Protein AF-Q3KNM9-F1 (afdb_monomer_lite)

Secondary structure (DSSP, 8-state):
--GGGG-TT---------------HHHHHHHHHHHHHHHHHHHHHHHHHHHHHHHHHHHHHHHHHHHHHHT--TTHHHHHHHHHHHHHHHHHHHS--THHHHHHHHHHHHHHHHHH-HHHHHHHHHHHHHHHHHHHHHHHHHHHHHHHHHHS------------

Foldseek 3Di:
DDPVVPPPPPDPPPPPVVPPPPCDVVNVVVVVVCVVCVVVVVVVVVVCVVVVVVVVVVVVVVVVVVVCVVPDDPPPVVVCVVVVVVVVVCCQVVVPDCSCVVCVVVVVVVVVCCVVCVVVVVVVCVVVVVVVVVVVVVVVVVVVVVVCVVPVPDDDDDDDDDDD

pLDDT: mean 77.4, std 15.98, range [37.12, 95.0]

Structure (mmCIF, N/CA/C/O backbone):
data_AF-Q3KNM9-F1
#
_entry.id   AF-Q3KNM9-F1
#
loop_
_atom_site.group_PDB
_atom_site.id
_atom_site.type_symbol
_atom_site.label_atom_id
_atom_site.label_alt_id
_atom_site.label_comp_id
_atom_site.label_asym_id
_atom_site.label_entity_id
_atom_site.label_seq_id
_atom_site.pdbx_PDB_ins_code
_atom_site.Cartn_x
_atom_site.Cartn_y
_atom_site.Cartn_z
_atom_site.occupancy
_atom_site.B_iso_or_equiv
_atom_site.auth_seq_id
_atom_site.auth_comp_id
_atom_site.auth_asym_id
_atom_site.auth_atom_id
_atom_site.pdbx_PDB_model_num
ATOM 1 N N . MET A 1 1 ? -81.300 -35.126 34.695 1.00 39.00 1 MET A N 1
ATOM 2 C CA . MET A 1 1 ? -79.897 -35.506 34.429 1.00 39.00 1 MET A CA 1
ATOM 3 C C . MET A 1 1 ? -79.303 -34.396 33.576 1.00 39.00 1 MET A C 1
ATOM 5 O O . MET A 1 1 ? -79.728 -34.244 32.439 1.00 39.00 1 MET A O 1
ATOM 9 N N . LYS A 1 2 ? -78.499 -33.509 34.175 1.00 44.81 2 LYS A N 1
ATOM 10 C CA . LYS A 1 2 ? -77.895 -32.354 33.491 1.00 44.81 2 LYS A CA 1
ATOM 11 C C . LYS A 1 2 ? -76.525 -32.768 32.952 1.00 44.81 2 LYS A C 1
ATOM 13 O O . LYS A 1 2 ? -75.779 -33.438 33.652 1.00 44.81 2 LYS A O 1
ATOM 18 N N . ILE A 1 3 ? -76.243 -32.395 31.708 1.00 55.91 3 ILE A N 1
ATOM 19 C CA . ILE A 1 3 ? -75.029 -32.760 30.954 1.00 55.91 3 ILE A CA 1
ATOM 20 C C . ILE A 1 3 ? -73.817 -31.888 31.367 1.00 55.91 3 ILE A C 1
ATOM 22 O O . ILE A 1 3 ? -72.688 -32.187 30.996 1.00 55.91 3 ILE A O 1
ATOM 26 N N . ASP A 1 4 ? -74.030 -30.866 32.204 1.00 54.53 4 ASP A N 1
ATOM 27 C CA . ASP A 1 4 ? -72.997 -29.919 32.660 1.00 54.53 4 ASP A CA 1
ATOM 28 C C . ASP A 1 4 ? -71.948 -30.490 33.634 1.00 54.53 4 ASP A C 1
ATOM 30 O O . ASP A 1 4 ? -70.934 -29.845 33.874 1.00 54.53 4 ASP A O 1
ATOM 34 N N . GLU A 1 5 ? -72.132 -31.697 34.178 1.00 56.12 5 GLU A N 1
ATOM 35 C CA . GLU A 1 5 ? -71.154 -32.305 35.103 1.00 56.12 5 GLU A CA 1
ATOM 36 C C . GLU A 1 5 ? -70.083 -33.164 34.401 1.00 56.12 5 GLU A C 1
ATOM 38 O O . GLU A 1 5 ? -69.231 -33.751 35.064 1.00 56.12 5 GLU A O 1
ATOM 43 N N . LEU A 1 6 ? -70.090 -33.237 33.061 1.00 60.31 6 LEU A N 1
ATOM 44 C CA . LEU A 1 6 ? -69.148 -34.054 32.277 1.00 60.31 6 LEU A CA 1
ATOM 45 C C . LEU A 1 6 ? -68.106 -33.250 31.480 1.00 60.31 6 LEU A C 1
ATOM 47 O O . LEU A 1 6 ? -67.494 -33.772 30.547 1.00 60.31 6 LEU A O 1
ATOM 51 N N . SER A 1 7 ? -67.859 -31.993 31.849 1.00 53.50 7 SER A N 1
ATOM 52 C CA . SER A 1 7 ? -66.706 -31.244 31.340 1.00 53.50 7 SER A CA 1
ATOM 53 C C . SER A 1 7 ? -65.477 -31.514 32.214 1.00 53.50 7 SER A C 1
ATOM 55 O O . SER A 1 7 ? -65.232 -30.830 33.203 1.00 53.50 7 SER A O 1
ATOM 57 N N . LEU A 1 8 ? -64.660 -32.495 31.814 1.00 51.72 8 LEU A N 1
ATOM 58 C CA . LEU A 1 8 ? -63.333 -32.809 32.384 1.00 51.72 8 LEU A CA 1
ATOM 59 C C . LEU A 1 8 ? -62.292 -31.671 32.248 1.00 51.72 8 LEU A C 1
ATOM 61 O O . LEU A 1 8 ? -61.131 -31.849 32.608 1.00 51.72 8 LEU A O 1
ATOM 65 N N . TYR A 1 9 ? -62.702 -30.507 31.739 1.00 53.09 9 TYR A N 1
ATOM 66 C CA . TYR A 1 9 ? -61.894 -29.297 31.593 1.00 53.09 9 TYR A CA 1
ATOM 67 C C . TYR A 1 9 ? -62.520 -28.094 32.310 1.00 53.09 9 TYR A C 1
ATOM 69 O O . TYR A 1 9 ? -62.270 -26.951 31.925 1.00 53.09 9 TYR A O 1
ATOM 77 N N . SER A 1 10 ? -63.339 -28.308 33.347 1.00 53.41 10 SER A N 1
ATOM 78 C CA . SER A 1 10 ? -63.748 -27.210 34.223 1.00 53.41 10 SER A CA 1
ATOM 79 C C . SER A 1 10 ? -62.526 -26.704 34.997 1.00 53.41 10 SER A C 1
ATOM 81 O O . SER A 1 10 ? -62.147 -27.249 36.037 1.00 53.41 10 SER A O 1
ATOM 83 N N . VAL A 1 11 ? -61.878 -25.677 34.447 1.00 57.12 11 VAL A N 1
ATOM 84 C CA . VAL A 1 11 ? -60.873 -24.873 35.141 1.00 57.12 11 VAL A CA 1
ATOM 85 C C . VAL A 1 11 ? -61.532 -24.365 36.424 1.00 57.12 11 VAL A C 1
ATOM 87 O O . VAL A 1 11 ? -62.612 -23.777 36.338 1.00 57.12 11 VAL A O 1
ATOM 90 N N . PRO A 1 12 ? -60.959 -24.620 37.611 1.00 54.88 12 PRO A N 1
ATOM 91 C CA . PRO A 1 12 ? -61.547 -24.117 38.837 1.00 54.88 12 PRO A CA 1
ATOM 92 C C . PRO A 1 12 ? -61.627 -22.591 38.737 1.00 54.88 12 PRO A C 1
ATOM 94 O O . PRO A 1 12 ? -60.624 -21.946 38.431 1.00 54.88 12 PRO A O 1
ATOM 97 N N . GLU A 1 13 ? -62.786 -22.007 39.052 1.00 51.47 13 GLU A N 1
ATOM 98 C CA . GLU A 1 13 ? -62.934 -20.575 39.362 1.00 51.47 13 GLU A CA 1
ATOM 99 C C . GLU A 1 13 ? -62.231 -20.235 40.694 1.00 51.47 13 GLU A C 1
ATOM 101 O O . GLU A 1 13 ? -62.750 -19.547 41.571 1.00 51.47 13 GLU A O 1
ATOM 106 N N . GLY A 1 14 ? -61.016 -20.748 40.881 1.00 49.22 14 GLY A N 1
ATOM 107 C CA . GLY A 1 14 ? -60.068 -20.175 41.802 1.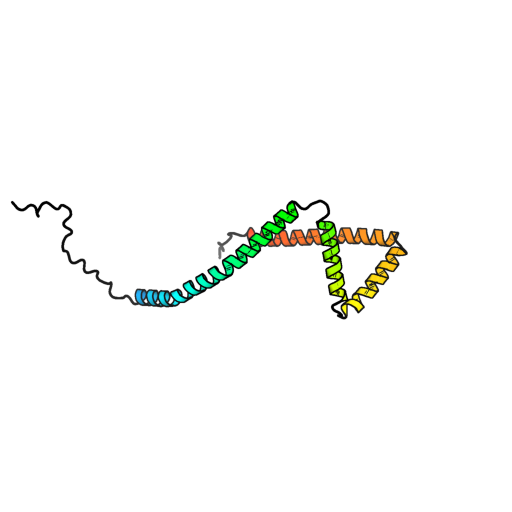00 49.22 14 GLY A CA 1
ATOM 108 C C . GLY A 1 14 ? -59.642 -18.869 41.171 1.00 49.22 14 GLY A C 1
ATOM 109 O O . GLY A 1 14 ? -58.982 -18.871 40.135 1.00 49.22 14 GLY A O 1
ATOM 110 N N . GLN A 1 15 ? -60.043 -17.760 41.783 1.00 47.03 15 GLN A N 1
ATOM 111 C CA . GLN A 1 15 ? -59.419 -16.468 41.568 1.00 47.03 15 GLN A CA 1
ATOM 112 C C . GLN A 1 15 ? -57.911 -16.658 41.768 1.00 47.03 15 GLN A C 1
ATOM 114 O O . GLN A 1 15 ? -57.398 -16.514 42.878 1.00 47.03 15 GLN A O 1
ATOM 119 N N . SER A 1 16 ? -57.178 -16.994 40.703 1.00 50.22 16 SER A N 1
ATOM 120 C CA . SER A 1 16 ? -55.753 -16.743 40.626 1.00 50.22 16 SER A CA 1
ATOM 121 C C . SER A 1 16 ? -55.665 -15.233 40.563 1.00 50.22 16 SER A C 1
ATOM 123 O O . SER A 1 16 ? -55.576 -14.627 39.496 1.00 50.22 16 SER A O 1
ATOM 125 N N . LYS A 1 17 ? -55.809 -14.611 41.734 1.00 43.25 17 LYS A N 1
ATOM 126 C CA . LYS A 1 17 ? -55.326 -13.275 41.978 1.00 43.25 17 LYS A CA 1
ATOM 127 C C . LYS A 1 17 ? -53.884 -13.371 41.523 1.00 43.25 17 LYS A C 1
ATOM 129 O O . LYS A 1 17 ? -53.075 -14.008 42.193 1.00 43.25 17 LYS A O 1
ATOM 134 N N . TYR A 1 18 ? -53.613 -12.865 40.323 1.00 47.22 18 TYR A N 1
ATOM 135 C CA . TYR A 1 18 ? -52.269 -12.524 39.922 1.00 47.22 18 TYR A CA 1
ATOM 136 C C . TYR A 1 18 ? -51.883 -11.506 40.982 1.00 47.22 18 TYR A C 1
ATOM 138 O O . TYR A 1 18 ? -52.333 -10.360 40.963 1.00 47.22 18 TYR A O 1
ATOM 146 N N . VAL A 1 19 ? -51.264 -12.002 42.050 1.00 47.50 19 VAL A N 1
ATOM 147 C CA . VAL A 1 19 ? -50.650 -11.161 43.050 1.00 47.50 19 VAL A CA 1
ATOM 148 C C . VAL A 1 19 ? -49.519 -10.570 42.252 1.00 47.50 19 VAL A C 1
ATOM 150 O O . VAL A 1 19 ? -48.513 -11.220 42.010 1.00 47.50 19 VAL A O 1
ATOM 153 N N . GLU A 1 20 ? -49.782 -9.393 41.700 1.00 50.12 20 GLU A N 1
ATOM 154 C CA . GLU A 1 20 ? -48.744 -8.492 41.262 1.00 50.12 20 GLU A CA 1
ATOM 155 C C . GLU A 1 20 ? -47.854 -8.354 42.496 1.00 50.12 20 GLU A C 1
ATOM 157 O O . GLU A 1 20 ? -48.265 -7.760 43.500 1.00 50.12 20 GLU A O 1
ATOM 162 N N . GLU A 1 21 ? -46.743 -9.101 42.481 1.00 53.31 21 GLU A N 1
ATOM 163 C CA . GLU A 1 21 ? -45.752 -9.146 43.547 1.00 53.31 21 GLU A CA 1
ATOM 164 C C . GLU A 1 21 ? -45.532 -7.684 43.968 1.00 53.31 21 GLU A C 1
ATOM 166 O O . GLU A 1 21 ? -45.353 -6.826 43.095 1.00 53.31 21 GLU A O 1
ATOM 171 N N . PRO A 1 22 ? -45.676 -7.338 45.260 1.00 53.88 22 PRO A N 1
ATOM 172 C CA . PRO A 1 22 ? -45.645 -5.948 45.695 1.00 53.88 22 PRO A CA 1
ATOM 173 C C . PRO A 1 22 ? -44.351 -5.324 45.180 1.00 53.88 22 PRO A C 1
ATOM 175 O O . PRO A 1 22 ? -43.284 -5.772 45.591 1.00 53.88 22 PRO A O 1
ATOM 178 N N . ARG A 1 23 ? -44.468 -4.358 44.250 1.00 57.16 23 ARG A N 1
ATOM 179 C CA . ARG A 1 23 ? -43.361 -3.797 43.454 1.00 57.16 23 ARG A CA 1
ATOM 180 C C . ARG A 1 23 ? -42.100 -3.684 44.290 1.00 57.16 23 ARG A C 1
ATOM 182 O O . ARG A 1 23 ? -41.950 -2.779 45.114 1.00 57.16 23 ARG A O 1
ATOM 189 N N . THR A 1 24 ? -41.205 -4.644 44.104 1.00 63.59 24 THR A N 1
ATOM 190 C CA . THR A 1 24 ? -39.975 -4.682 44.882 1.00 63.59 24 THR A CA 1
ATOM 191 C C . THR A 1 24 ? -39.091 -3.569 44.326 1.00 63.59 24 THR A C 1
ATOM 193 O O . THR A 1 24 ? -39.005 -3.412 43.110 1.00 63.59 24 THR A O 1
ATOM 196 N N . GLN A 1 25 ? -38.408 -2.791 45.174 1.00 62.50 25 GLN A N 1
ATOM 197 C CA . GLN A 1 25 ? -37.544 -1.677 44.726 1.00 62.50 25 GLN A CA 1
ATOM 198 C C . GLN A 1 25 ? -36.524 -2.083 43.640 1.00 62.50 25 GLN A C 1
ATOM 200 O O . GLN A 1 25 ? -36.057 -1.247 42.867 1.00 62.50 25 GLN A O 1
ATOM 205 N N . LEU A 1 26 ? -36.189 -3.375 43.580 1.00 70.94 26 LEU A N 1
ATOM 206 C CA . LEU A 1 26 ? -35.373 -4.003 42.545 1.00 70.94 26 LEU A CA 1
ATOM 207 C C . LEU A 1 26 ? -36.083 -4.104 41.189 1.00 70.94 26 LEU A C 1
ATOM 209 O O . LEU A 1 26 ? -35.477 -3.775 40.178 1.00 70.94 26 LEU A O 1
ATOM 213 N N . GLU A 1 27 ? -37.351 -4.506 41.147 1.00 70.69 27 GLU A N 1
ATOM 214 C CA . GLU A 1 27 ? -38.133 -4.568 39.906 1.00 70.69 27 GLU A CA 1
ATOM 215 C C . GLU A 1 27 ? -38.413 -3.175 39.354 1.00 70.69 27 GLU A C 1
ATOM 217 O O . GLU A 1 27 ? -38.346 -2.969 38.146 1.00 70.69 27 GLU A O 1
ATOM 222 N N . GLU A 1 28 ? -38.648 -2.197 40.229 1.00 77.62 28 GLU A N 1
ATOM 223 C CA . GLU A 1 28 ? -38.836 -0.808 39.814 1.00 77.62 28 GLU A CA 1
ATOM 224 C C . GLU A 1 28 ? -37.532 -0.205 39.271 1.00 77.62 28 GLU A C 1
ATOM 226 O O . GLU A 1 28 ? -37.554 0.426 38.216 1.00 77.62 28 GLU A O 1
ATOM 231 N N . ASN A 1 29 ? -36.376 -0.503 39.883 1.00 79.62 29 ASN A N 1
ATOM 232 C CA . ASN A 1 29 ? -35.064 -0.135 39.331 1.00 79.62 29 ASN A CA 1
ATOM 233 C C . ASN A 1 29 ? -34.761 -0.838 38.000 1.00 79.62 29 ASN A C 1
ATOM 235 O O . ASN A 1 29 ? -34.271 -0.204 37.069 1.00 79.62 29 ASN A O 1
ATOM 239 N N . ILE A 1 30 ? -35.052 -2.137 37.878 1.00 82.19 30 ILE A N 1
ATOM 240 C CA . ILE A 1 30 ? -34.852 -2.894 36.631 1.00 82.19 30 ILE A CA 1
ATOM 241 C C . ILE A 1 30 ? -35.782 -2.366 35.533 1.00 82.19 30 ILE A C 1
ATOM 243 O O . ILE A 1 30 ? -35.370 -2.261 34.378 1.00 82.19 30 ILE A O 1
ATOM 247 N N . SER A 1 31 ? -37.013 -1.994 35.882 1.00 78.88 31 SER A N 1
ATOM 248 C CA . SER A 1 31 ? -37.982 -1.399 34.963 1.00 78.88 31 SER A CA 1
ATOM 249 C C . SER A 1 31 ? -37.552 0.003 34.516 1.00 78.88 31 SER A C 1
ATOM 251 O O . SER A 1 31 ? -37.562 0.293 33.322 1.00 78.88 31 SER A O 1
ATOM 253 N N . GLN A 1 32 ? -37.063 0.845 35.434 1.00 80.69 32 GLN A N 1
ATOM 254 C CA . GLN A 1 32 ? -36.500 2.161 35.109 1.00 80.69 32 GLN A CA 1
ATOM 255 C C . GLN A 1 32 ? -35.255 2.052 34.222 1.00 80.69 32 GLN A C 1
ATOM 257 O O . GLN A 1 32 ? -35.145 2.768 33.228 1.00 80.69 32 GLN A O 1
ATOM 262 N N . LEU A 1 33 ? -34.348 1.118 34.524 1.00 81.69 33 LEU A N 1
ATOM 263 C CA . LEU A 1 33 ? -33.179 0.832 33.690 1.00 81.69 33 LEU A CA 1
ATOM 264 C C . LEU A 1 33 ? -33.582 0.324 32.305 1.00 81.69 33 LEU A C 1
ATOM 266 O O . LEU A 1 33 ? -33.003 0.748 31.310 1.00 81.69 33 LEU A O 1
ATOM 270 N N . ARG A 1 34 ? -34.592 -0.547 32.213 1.00 83.69 34 ARG A N 1
ATOM 271 C CA . ARG A 1 34 ? -35.109 -1.037 30.931 1.00 83.69 34 ARG A CA 1
ATOM 272 C C . ARG A 1 34 ? -35.715 0.092 30.109 1.00 83.69 34 ARG A C 1
ATOM 274 O O . ARG A 1 34 ? -35.363 0.208 28.942 1.00 83.69 34 ARG A O 1
ATOM 281 N N . HIS A 1 35 ? -36.546 0.938 30.710 1.00 79.50 35 HIS A N 1
ATOM 282 C CA . HIS A 1 35 ? -37.114 2.099 30.028 1.00 79.50 35 HIS A CA 1
ATOM 283 C C . HIS A 1 35 ? -36.050 3.112 29.601 1.00 79.50 35 HIS A C 1
ATOM 285 O O . HIS A 1 35 ? -36.208 3.764 28.575 1.00 79.50 35 HIS A O 1
ATOM 291 N N . HIS A 1 36 ? -34.944 3.228 30.341 1.00 78.38 36 HIS A N 1
ATOM 292 C CA . HIS A 1 36 ? -33.827 4.084 29.945 1.00 78.38 36 HIS A CA 1
ATOM 293 C C . HIS A 1 36 ? -32.947 3.457 28.849 1.00 78.38 36 HIS A C 1
ATOM 295 O O . HIS A 1 36 ? -32.384 4.172 28.025 1.00 78.38 36 HIS A O 1
ATOM 301 N N . CYS A 1 37 ? -32.858 2.125 28.796 1.00 79.19 37 CYS A N 1
ATOM 302 C CA . CYS A 1 37 ? -32.132 1.388 27.758 1.00 79.19 37 CYS A CA 1
ATOM 303 C C . CYS A 1 37 ? -32.942 1.173 26.467 1.00 79.19 37 CYS A C 1
ATOM 305 O O . CYS A 1 37 ? -32.344 1.033 25.404 1.00 79.19 37 CYS A O 1
ATOM 307 N N . GLU A 1 38 ? -34.274 1.174 26.525 1.00 80.50 38 GLU A N 1
ATOM 308 C CA . GLU A 1 38 ? -35.188 1.094 25.371 1.00 80.50 38 GLU A CA 1
ATOM 309 C C . GLU A 1 38 ? -34.891 2.113 24.251 1.00 80.50 38 GLU A C 1
ATOM 311 O O . GLU A 1 38 ? -34.823 1.722 23.084 1.00 80.50 38 GLU A O 1
ATOM 316 N N . PRO A 1 39 ? -34.656 3.408 24.546 1.00 84.88 39 PRO A N 1
ATOM 317 C CA . PRO A 1 39 ? -34.274 4.373 23.517 1.00 84.88 39 PRO A CA 1
ATOM 318 C C . PRO A 1 39 ? -32.855 4.139 22.975 1.00 84.88 39 PRO A C 1
ATOM 320 O O . PRO A 1 39 ? -32.554 4.523 21.848 1.00 84.88 39 PRO A O 1
ATOM 323 N N . TYR A 1 40 ? -31.969 3.499 23.745 1.00 81.06 40 TYR A N 1
ATOM 324 C CA . TYR A 1 40 ? -30.620 3.179 23.278 1.00 81.06 40 TYR A CA 1
ATOM 325 C C . TYR A 1 40 ? -30.630 2.001 22.298 1.00 81.06 40 TYR A C 1
ATOM 327 O O . TYR A 1 40 ? -29.944 2.038 21.276 1.00 81.06 40 TYR A O 1
ATOM 335 N N . THR A 1 41 ? -31.440 0.972 22.565 1.00 84.12 41 THR A N 1
ATOM 336 C CA . THR A 1 41 ? -31.573 -0.175 21.657 1.00 84.12 41 THR A CA 1
ATOM 337 C C . THR A 1 41 ? -32.205 0.233 20.329 1.00 84.12 41 THR A C 1
ATOM 339 O O . THR A 1 41 ? -31.706 -0.185 19.284 1.00 84.12 41 THR A O 1
ATOM 342 N N . SER A 1 42 ? -33.227 1.098 20.340 1.00 85.12 42 SER A N 1
ATOM 343 C CA . SER A 1 42 ? -33.854 1.608 19.114 1.00 85.12 42 SER A CA 1
ATOM 344 C C . SER A 1 42 ? -32.897 2.471 18.283 1.00 85.12 42 SER A C 1
ATOM 346 O O . SER A 1 42 ? -32.792 2.264 17.075 1.00 85.12 42 SER A O 1
ATOM 348 N N . PHE A 1 43 ? -32.111 3.343 18.920 1.00 87.12 43 PHE A N 1
ATOM 349 C CA . PHE A 1 43 ? -31.088 4.150 18.248 1.00 87.12 43 PHE A CA 1
ATOM 350 C C . PHE A 1 43 ? -29.963 3.299 17.640 1.00 87.12 43 PHE A C 1
ATOM 352 O O . PHE A 1 43 ? -29.569 3.496 16.488 1.00 87.12 43 PHE A O 1
ATOM 359 N N . CYS A 1 44 ? -29.459 2.306 18.378 1.00 84.00 44 CYS A N 1
ATOM 360 C CA . CYS A 1 44 ? -28.473 1.365 17.846 1.00 84.00 44 CYS A CA 1
ATOM 361 C C . CYS A 1 44 ? -29.030 0.564 16.663 1.00 84.00 44 CYS A C 1
ATOM 363 O O . CYS A 1 44 ? -28.320 0.355 15.679 1.00 84.00 44 CYS A O 1
ATOM 365 N N . GLN A 1 45 ? -30.293 0.141 16.735 1.00 88.38 45 GLN A N 1
ATOM 366 C CA . GLN A 1 45 ? -30.961 -0.585 15.659 1.00 88.38 45 GLN A CA 1
ATOM 367 C C . GLN A 1 45 ? -31.138 0.291 14.409 1.00 88.38 45 GLN A C 1
ATOM 369 O O . GLN A 1 45 ? -30.903 -0.184 13.297 1.00 88.38 45 GLN A O 1
ATOM 374 N N . GLU A 1 46 ? -31.462 1.574 14.577 1.00 90.19 46 GLU A N 1
ATOM 375 C CA . GLU A 1 46 ? -31.572 2.543 13.485 1.00 90.19 46 GLU A CA 1
ATOM 376 C C . GLU A 1 46 ? -30.217 2.792 12.803 1.00 90.19 46 GLU A C 1
ATOM 378 O O . GLU A 1 46 ? -30.101 2.623 11.585 1.00 90.19 46 GLU A O 1
ATOM 383 N N . ILE A 1 47 ? -29.155 3.077 13.567 1.00 89.69 47 ILE A N 1
ATOM 384 C CA . ILE A 1 47 ? -27.800 3.257 13.015 1.00 89.69 47 ILE A CA 1
ATOM 385 C C . ILE A 1 47 ? -27.336 1.995 12.295 1.00 89.69 47 ILE A C 1
ATOM 387 O O . ILE A 1 47 ? -26.779 2.076 11.196 1.00 89.69 47 ILE A O 1
ATOM 391 N N . TYR A 1 48 ? -27.555 0.827 12.895 1.00 89.06 48 TYR A N 1
ATOM 392 C CA . TYR A 1 48 ? -27.193 -0.442 12.280 1.00 89.06 48 TYR A CA 1
ATOM 393 C C . TYR A 1 48 ? -27.950 -0.639 10.965 1.00 89.06 48 TYR A C 1
ATOM 395 O O . TYR A 1 48 ? -27.336 -0.967 9.954 1.00 89.06 48 TYR A O 1
ATOM 403 N N . SER A 1 49 ? -29.253 -0.351 10.931 1.00 87.31 49 SER A N 1
ATOM 404 C CA . SER A 1 49 ? -30.061 -0.459 9.714 1.00 87.31 49 SER A CA 1
ATOM 405 C C . SER A 1 49 ? -29.604 0.490 8.601 1.00 87.31 49 SER A C 1
ATOM 407 O O . SER A 1 49 ? -29.622 0.108 7.436 1.00 87.31 49 SER A O 1
ATOM 409 N N . HIS A 1 50 ? -29.122 1.687 8.947 1.00 90.44 50 HIS A N 1
ATOM 410 C CA . HIS A 1 50 ? -28.638 2.674 7.983 1.00 90.44 50 HIS A CA 1
ATOM 411 C C . HIS A 1 50 ? -27.207 2.384 7.497 1.00 90.44 50 HIS A C 1
ATOM 413 O O . HIS A 1 50 ? -26.858 2.630 6.342 1.00 90.44 50 HIS A O 1
ATOM 419 N N . THR A 1 51 ? -26.350 1.852 8.368 1.00 90.12 51 THR A N 1
ATOM 420 C CA . THR A 1 51 ? -24.950 1.542 8.034 1.00 90.12 51 THR A CA 1
ATOM 421 C C . THR A 1 51 ? -24.798 0.197 7.334 1.00 90.12 51 THR A C 1
ATOM 423 O O . THR A 1 51 ? -23.963 0.089 6.436 1.00 90.12 51 THR A O 1
ATOM 426 N N . LYS A 1 52 ? -25.641 -0.789 7.661 1.00 91.81 52 LYS A N 1
ATOM 427 C CA . LYS A 1 52 ? -25.679 -2.116 7.034 1.00 91.81 52 LYS A CA 1
ATOM 428 C C . LYS A 1 52 ? -25.680 -2.084 5.499 1.00 91.81 52 LYS A C 1
ATOM 430 O O . LYS A 1 52 ? -24.744 -2.637 4.935 1.00 91.81 52 LYS A O 1
ATOM 435 N N . PRO A 1 53 ? -26.590 -1.379 4.799 1.00 91.88 53 PRO A N 1
ATOM 436 C CA . PRO A 1 53 ? -26.593 -1.364 3.335 1.00 91.88 53 PRO A CA 1
ATOM 437 C C . PRO A 1 53 ? -25.337 -0.713 2.749 1.00 91.88 53 PRO A C 1
ATOM 439 O O . PRO A 1 53 ? -24.892 -1.087 1.669 1.00 91.88 53 PRO A O 1
ATOM 442 N N . LYS A 1 54 ? -24.736 0.253 3.456 1.00 92.50 54 LYS A N 1
ATOM 443 C CA . LYS A 1 54 ? -23.501 0.901 3.010 1.00 92.50 54 LYS A CA 1
ATOM 444 C C . LYS A 1 54 ? -22.329 -0.069 3.107 1.00 92.50 54 LYS A C 1
ATOM 446 O O . LYS A 1 54 ? -21.556 -0.176 2.163 1.00 92.50 54 LYS A O 1
ATOM 451 N N . VAL A 1 55 ? -22.226 -0.792 4.220 1.00 92.31 55 VAL A N 1
ATOM 452 C CA . VAL A 1 55 ? -21.209 -1.831 4.414 1.00 92.31 55 VAL A CA 1
ATOM 453 C C . VAL A 1 55 ? -21.407 -2.961 3.410 1.00 92.31 55 VAL A C 1
ATOM 455 O O . VAL A 1 55 ? -20.450 -3.311 2.731 1.00 92.31 55 VAL A O 1
ATOM 458 N N . ASP A 1 56 ? -22.633 -3.454 3.241 1.00 92.44 56 ASP A N 1
ATOM 459 C CA . ASP A 1 56 ? -22.956 -4.499 2.267 1.00 92.44 56 ASP A CA 1
ATOM 460 C C . ASP A 1 56 ? -22.584 -4.058 0.844 1.00 92.44 56 ASP A C 1
ATOM 462 O O . ASP A 1 56 ? -21.937 -4.810 0.121 1.00 92.44 56 ASP A O 1
ATOM 466 N N . HIS A 1 57 ? -22.875 -2.807 0.466 1.00 93.50 57 HIS A N 1
ATOM 467 C CA . HIS A 1 57 ? -22.464 -2.250 -0.824 1.00 93.50 57 HIS A CA 1
ATOM 468 C C . HIS A 1 57 ? -20.940 -2.178 -0.979 1.00 93.50 57 HIS A C 1
ATOM 470 O O . HIS A 1 57 ? -20.420 -2.507 -2.040 1.00 93.50 57 HIS A O 1
ATOM 476 N N . PHE A 1 58 ? -20.206 -1.778 0.063 1.00 94.38 58 PHE A N 1
ATOM 477 C CA . PHE A 1 58 ? -18.740 -1.749 0.032 1.00 94.38 58 PHE A CA 1
ATOM 478 C C . PHE A 1 58 ? -18.133 -3.149 -0.062 1.00 94.38 58 PHE A C 1
ATOM 480 O O . PHE A 1 58 ? -17.179 -3.348 -0.816 1.00 94.38 58 PHE A O 1
ATOM 487 N N . VAL A 1 59 ? -18.676 -4.115 0.681 1.00 93.06 59 VAL A N 1
ATOM 488 C CA . VAL A 1 59 ? -18.239 -5.512 0.617 1.00 93.06 59 VAL A CA 1
ATOM 489 C C . VAL A 1 59 ? -18.530 -6.074 -0.766 1.00 93.06 59 VAL A C 1
ATOM 491 O O . VAL A 1 59 ? -17.635 -6.650 -1.376 1.00 93.06 59 VAL A O 1
ATOM 494 N N . GLN A 1 60 ? -19.731 -5.852 -1.298 1.00 92.31 60 GLN A N 1
ATOM 495 C CA . GLN A 1 60 ? -20.120 -6.322 -2.622 1.00 92.31 60 GLN A CA 1
ATOM 496 C C . GLN A 1 60 ? -19.262 -5.681 -3.717 1.00 92.31 60 GLN A C 1
ATOM 498 O O . GLN A 1 60 ? -18.670 -6.397 -4.512 1.00 92.31 60 GLN A O 1
ATOM 503 N N . TRP A 1 61 ? -19.065 -4.361 -3.682 1.00 93.62 61 TRP A N 1
ATOM 504 C CA . TRP A 1 61 ? -18.153 -3.657 -4.588 1.00 93.62 61 TRP A CA 1
ATOM 505 C C . TRP A 1 61 ? -16.716 -4.191 -4.502 1.00 93.62 61 TRP A C 1
ATOM 507 O O . TRP A 1 61 ? -16.031 -4.321 -5.517 1.00 93.62 61 TRP A O 1
ATOM 517 N N . GLY A 1 62 ? -16.247 -4.523 -3.297 1.00 91.81 62 GLY A N 1
ATOM 518 C CA . GLY A 1 62 ? -14.934 -5.126 -3.079 1.00 91.81 62 GLY A CA 1
ATOM 519 C C . GLY A 1 62 ? -14.828 -6.531 -3.671 1.00 91.81 62 GLY A C 1
ATOM 520 O O . GLY A 1 62 ? -13.851 -6.830 -4.354 1.00 91.81 62 GLY A O 1
ATOM 521 N N . VAL A 1 63 ? -15.839 -7.374 -3.452 1.00 91.50 63 VAL A N 1
ATOM 522 C CA . VAL A 1 63 ? -15.922 -8.739 -3.993 1.00 91.50 63 VAL A CA 1
ATOM 523 C C . VAL A 1 63 ? -16.045 -8.723 -5.515 1.00 91.50 63 VAL A C 1
ATOM 525 O O . VAL A 1 63 ? -15.373 -9.506 -6.184 1.00 91.50 63 VAL A O 1
ATOM 528 N N . ASP A 1 64 ? -16.839 -7.818 -6.077 1.00 88.19 64 ASP A N 1
ATOM 529 C CA . ASP A 1 64 ? -17.014 -7.668 -7.521 1.00 88.19 64 ASP A CA 1
ATOM 530 C C . ASP A 1 64 ? -15.707 -7.220 -8.181 1.00 88.19 64 ASP A C 1
ATOM 532 O O . ASP A 1 64 ? -15.262 -7.817 -9.163 1.00 88.19 64 ASP A O 1
ATOM 536 N N . ASN A 1 65 ? -15.021 -6.236 -7.592 1.00 85.81 65 ASN A N 1
ATOM 537 C CA . ASN A 1 65 ? -13.693 -5.834 -8.050 1.00 85.81 65 ASN A CA 1
ATOM 538 C C . ASN A 1 65 ? -12.664 -6.949 -7.897 1.00 85.81 65 ASN A C 1
ATOM 540 O O . ASN A 1 65 ? -11.830 -7.124 -8.779 1.00 85.81 65 ASN A O 1
ATOM 544 N N . TYR A 1 66 ? -12.701 -7.707 -6.803 1.00 81.31 66 TYR A N 1
ATOM 545 C CA . TYR A 1 66 ? -11.784 -8.821 -6.594 1.00 81.31 66 TYR A CA 1
ATOM 546 C C . TYR A 1 66 ? -11.986 -9.914 -7.647 1.00 81.31 66 TYR A C 1
ATOM 548 O O . TYR A 1 66 ? -11.020 -10.325 -8.283 1.00 81.31 66 TYR A O 1
ATOM 556 N N . ASN A 1 67 ? -13.230 -10.323 -7.906 1.00 84.12 67 ASN A N 1
ATOM 557 C CA . ASN A 1 67 ? -13.556 -11.288 -8.958 1.00 84.12 67 ASN A CA 1
ATOM 558 C C . ASN A 1 67 ? -13.164 -10.777 -10.352 1.00 84.12 67 ASN A C 1
ATOM 560 O O . ASN A 1 67 ? -12.689 -11.548 -11.189 1.00 84.12 67 ASN A O 1
ATOM 564 N N . TYR A 1 68 ? -13.319 -9.476 -10.597 1.00 80.00 68 TYR A N 1
ATOM 565 C CA . TYR A 1 68 ? -12.893 -8.833 -11.836 1.00 80.00 68 TYR A CA 1
ATOM 566 C C . TYR A 1 68 ? -11.363 -8.812 -11.987 1.00 80.00 68 TYR A C 1
ATOM 568 O O . TYR A 1 68 ? -10.838 -9.083 -13.065 1.00 80.00 68 TYR A O 1
ATOM 576 N N . LEU A 1 69 ? -10.634 -8.555 -10.898 1.00 81.12 69 LEU A N 1
ATOM 577 C CA . LEU A 1 69 ? -9.172 -8.612 -10.860 1.00 81.12 69 LEU A CA 1
ATOM 578 C C . LEU A 1 69 ? -8.645 -10.045 -10.994 1.00 81.12 69 LEU A C 1
ATOM 580 O O . LEU A 1 69 ? -7.608 -10.254 -11.621 1.00 81.12 69 LEU A O 1
ATOM 584 N N . GLN A 1 70 ? -9.356 -11.026 -10.438 1.00 78.25 70 GLN A N 1
ATOM 585 C CA . GLN A 1 70 ? -8.996 -12.441 -10.504 1.00 78.25 70 GLN A CA 1
ATOM 586 C C . GLN A 1 70 ? -9.151 -13.013 -11.920 1.00 78.25 70 GLN A C 1
ATOM 588 O O . GLN A 1 70 ? -8.331 -13.827 -12.336 1.00 78.25 70 GLN A O 1
ATOM 593 N N . ASN A 1 71 ? -10.148 -12.550 -12.682 1.00 78.00 71 ASN A N 1
ATOM 594 C CA . ASN A 1 71 ? -10.391 -12.951 -14.075 1.00 78.00 71 ASN A CA 1
ATOM 595 C C . ASN A 1 71 ? -9.877 -11.919 -15.095 1.00 78.00 71 ASN A C 1
ATOM 597 O O . ASN A 1 71 ? -10.372 -11.846 -16.223 1.00 78.00 71 ASN A O 1
ATOM 601 N N . ALA A 1 72 ? -8.917 -11.079 -14.704 1.00 74.12 72 ALA A N 1
ATOM 602 C CA . ALA A 1 72 ? -8.510 -9.958 -15.533 1.00 74.12 72 ALA A CA 1
ATOM 603 C C . ALA A 1 72 ? -7.824 -10.426 -16.836 1.00 74.12 72 ALA A C 1
ATOM 605 O O . ALA A 1 72 ? -6.899 -11.244 -16.795 1.00 74.12 72 ALA A O 1
ATOM 606 N N . PRO A 1 73 ? -8.211 -9.874 -18.003 1.00 70.62 73 PRO A N 1
ATOM 607 C CA . PRO A 1 73 ? -7.558 -10.182 -19.267 1.00 70.62 73 PRO A CA 1
ATOM 608 C C . PRO A 1 73 ? -6.077 -9.761 -19.239 1.00 70.62 73 PRO A C 1
ATOM 610 O O . PRO A 1 73 ? -5.715 -8.772 -18.582 1.00 70.62 73 PRO A O 1
ATOM 613 N N . PRO A 1 74 ? -5.201 -10.482 -19.962 1.00 65.25 74 PRO A N 1
ATOM 614 C CA . PRO A 1 74 ? -3.764 -10.232 -19.948 1.00 65.25 74 PRO A CA 1
ATOM 615 C C . PRO A 1 74 ? -3.474 -8.795 -20.403 1.00 65.25 74 PRO A C 1
ATOM 617 O O . PRO A 1 74 ? -3.698 -8.428 -21.554 1.00 65.25 74 PRO A O 1
ATOM 620 N N . GLY A 1 75 ? -3.008 -7.956 -19.470 1.00 72.00 75 GLY A N 1
ATOM 621 C CA . GLY A 1 75 ? -2.700 -6.541 -19.715 1.00 72.00 75 GLY A CA 1
ATOM 622 C C . GLY A 1 75 ? -3.428 -5.533 -18.821 1.00 72.00 75 GLY A C 1
ATOM 623 O O . GLY A 1 75 ? -3.112 -4.346 -18.896 1.00 72.00 75 GLY A O 1
ATOM 624 N N . PHE A 1 76 ? -4.339 -5.962 -17.943 1.00 79.38 76 PHE A N 1
ATOM 625 C CA . PHE A 1 76 ? -5.040 -5.050 -17.028 1.00 79.38 76 PHE A CA 1
ATOM 626 C C . PHE A 1 76 ? -4.109 -4.414 -15.983 1.00 79.38 76 PHE A C 1
ATOM 628 O O . PHE A 1 76 ? -4.039 -3.190 -15.895 1.00 79.38 76 PHE A O 1
ATOM 635 N N . PHE A 1 77 ? -3.329 -5.219 -15.253 1.00 81.44 77 PHE A N 1
ATOM 636 C CA . PHE A 1 77 ? -2.414 -4.723 -14.213 1.00 81.44 77 PHE A CA 1
ATOM 637 C C . PHE A 1 77 ? -1.315 -3.792 -14.742 1.00 81.44 77 PHE A C 1
ATOM 639 O O . PHE A 1 77 ? -1.110 -2.741 -14.135 1.00 81.44 77 PHE A O 1
ATOM 646 N N . PRO A 1 78 ? -0.649 -4.079 -15.881 1.00 83.75 78 PRO A N 1
ATOM 647 C CA . PRO A 1 78 ? 0.288 -3.128 -16.473 1.00 83.75 78 PRO A CA 1
ATOM 648 C C . PRO A 1 78 ? -0.369 -1.787 -16.827 1.00 83.75 78 PRO A C 1
ATOM 650 O O . PRO A 1 78 ? 0.196 -0.736 -16.542 1.00 83.75 78 PRO A O 1
ATOM 653 N N . ARG A 1 79 ? -1.584 -1.796 -17.397 1.00 84.44 79 ARG A N 1
ATOM 654 C CA . ARG A 1 79 ? -2.302 -0.564 -17.770 1.00 84.44 79 ARG A CA 1
ATOM 655 C C . ARG A 1 79 ? -2.751 0.230 -16.547 1.00 84.44 79 ARG A C 1
ATOM 657 O O . ARG A 1 79 ? -2.543 1.437 -16.509 1.00 84.44 79 ARG A O 1
ATOM 664 N N . LEU A 1 80 ? -3.303 -0.434 -15.535 1.00 87.81 80 LEU A N 1
ATOM 665 C CA . LEU A 1 80 ? -3.667 0.193 -14.261 1.00 87.81 80 LEU A CA 1
ATOM 666 C C . LEU A 1 80 ? -2.458 0.741 -13.520 1.00 87.81 80 LEU A C 1
ATOM 668 O O . LEU A 1 80 ? -2.526 1.838 -12.979 1.00 87.81 80 LEU A O 1
ATOM 672 N N . GLY A 1 81 ? -1.350 0.004 -13.532 1.00 88.88 81 GLY A N 1
ATOM 673 C CA . GLY A 1 81 ? -0.088 0.448 -12.962 1.00 88.88 81 GLY A CA 1
ATOM 674 C C . GLY A 1 81 ? 0.390 1.731 -13.629 1.00 88.88 81 GLY A C 1
ATOM 675 O O . GLY A 1 81 ? 0.673 2.701 -12.937 1.00 88.88 81 GLY A O 1
ATOM 676 N N . VAL A 1 82 ? 0.400 1.782 -14.965 1.00 92.69 82 VAL A N 1
ATOM 677 C CA . VAL A 1 82 ? 0.816 2.984 -15.705 1.00 92.69 82 VAL A CA 1
ATOM 678 C C . VAL A 1 82 ? -0.147 4.151 -15.474 1.00 92.69 82 VAL A C 1
ATOM 680 O O . VAL A 1 82 ? 0.314 5.256 -15.209 1.00 92.69 82 VAL A O 1
ATOM 683 N N . ILE A 1 83 ? -1.465 3.928 -15.514 1.00 90.94 83 ILE A N 1
ATOM 684 C CA . ILE A 1 83 ? -2.477 4.974 -15.276 1.00 90.94 83 ILE A CA 1
ATOM 685 C C . ILE A 1 83 ? -2.387 5.501 -13.838 1.00 90.94 83 ILE A C 1
ATOM 687 O O . ILE A 1 83 ? -2.376 6.712 -13.620 1.00 90.94 83 ILE A O 1
ATOM 691 N N . GLY A 1 84 ? -2.282 4.604 -12.859 1.00 94.38 84 GLY A N 1
ATOM 692 C CA . GLY A 1 84 ? -2.162 4.949 -11.446 1.00 94.38 84 GLY A CA 1
ATOM 693 C C . GLY A 1 84 ? -0.859 5.684 -11.149 1.00 94.38 84 GLY A C 1
ATOM 694 O O . GLY A 1 84 ? -0.872 6.714 -10.480 1.00 94.38 84 GLY A O 1
ATOM 695 N N . PHE A 1 85 ? 0.257 5.215 -11.707 1.00 91.31 85 PHE A N 1
ATOM 696 C CA . PHE A 1 85 ? 1.555 5.864 -11.552 1.00 91.31 85 PHE A CA 1
ATOM 697 C C . PHE A 1 85 ? 1.580 7.239 -12.224 1.00 91.31 85 PHE A C 1
ATOM 699 O O . PHE A 1 85 ? 2.004 8.211 -11.604 1.00 91.31 85 PHE A O 1
ATOM 706 N N . ALA A 1 86 ? 1.053 7.360 -13.444 1.00 92.56 86 ALA A N 1
ATOM 707 C CA . ALA A 1 86 ? 0.945 8.638 -14.144 1.00 92.56 86 ALA A CA 1
ATOM 708 C C . ALA A 1 86 ? 0.049 9.632 -13.388 1.00 92.56 86 ALA A C 1
ATOM 710 O O . ALA A 1 86 ? 0.410 10.799 -13.247 1.00 92.56 86 ALA A O 1
ATOM 711 N N . GLY A 1 87 ? -1.080 9.172 -12.841 1.00 91.62 87 GLY A N 1
ATOM 712 C CA . GLY A 1 87 ? -1.968 9.990 -12.017 1.00 91.62 87 GLY A CA 1
ATOM 713 C C . GLY A 1 87 ? -1.317 10.430 -10.706 1.00 91.62 87 GLY A C 1
ATOM 714 O O . GLY A 1 87 ? -1.415 11.597 -10.332 1.00 91.62 87 GLY A O 1
ATOM 715 N N . PHE A 1 88 ? -0.597 9.533 -10.031 1.00 89.12 88 PHE A N 1
ATOM 716 C CA . PHE A 1 88 ? 0.099 9.837 -8.781 1.00 89.12 88 PHE A CA 1
ATOM 717 C C . PHE A 1 88 ? 1.255 10.820 -8.986 1.00 89.12 88 PHE A C 1
ATOM 719 O O . PHE A 1 88 ? 1.373 11.808 -8.260 1.00 89.12 88 PHE A O 1
ATOM 726 N N . VAL A 1 89 ? 2.075 10.599 -10.016 1.00 87.75 89 VAL A N 1
ATOM 727 C CA . VAL A 1 89 ? 3.142 11.526 -10.415 1.00 87.75 89 VAL A CA 1
ATOM 728 C C . VAL A 1 89 ? 2.548 12.879 -10.810 1.00 87.75 89 VAL A C 1
ATOM 730 O O . VAL A 1 89 ? 3.040 13.916 -10.366 1.00 87.75 89 VAL A O 1
ATOM 733 N N . GLY A 1 90 ? 1.451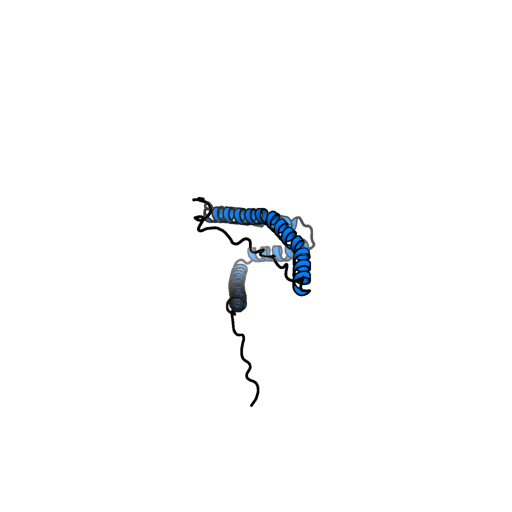 12.880 -11.572 1.00 86.81 90 GLY A N 1
ATOM 734 C CA . GLY A 1 90 ? 0.706 14.084 -11.928 1.00 86.81 90 GLY A CA 1
ATOM 735 C C . GLY A 1 90 ? 0.189 14.839 -10.703 1.00 86.81 90 GLY A C 1
ATOM 736 O O . GLY A 1 90 ? 0.359 16.050 -10.626 1.00 86.81 90 GLY A O 1
ATOM 737 N N . LEU A 1 91 ? -0.355 14.145 -9.702 1.00 85.81 91 LEU A N 1
ATOM 738 C CA . LEU A 1 91 ? -0.818 14.739 -8.445 1.00 85.81 91 LEU A CA 1
ATOM 739 C C . LEU A 1 91 ? 0.337 15.366 -7.649 1.00 85.81 91 LEU A C 1
ATOM 741 O O . LEU A 1 91 ? 0.214 16.497 -7.176 1.00 85.81 91 LEU A O 1
ATOM 745 N N . LEU A 1 92 ? 1.461 14.655 -7.517 1.00 80.19 92 LEU A N 1
ATOM 746 C CA . LEU A 1 92 ? 2.655 15.154 -6.828 1.00 80.19 92 LEU A CA 1
ATOM 747 C C . LEU A 1 92 ? 3.252 16.382 -7.521 1.00 80.19 92 LEU A C 1
ATOM 749 O O . LEU A 1 92 ? 3.779 17.271 -6.852 1.00 80.19 92 LEU A O 1
ATOM 753 N N . PHE A 1 93 ? 3.161 16.446 -8.849 1.00 75.19 93 PHE A N 1
ATOM 754 C CA . PHE A 1 93 ? 3.668 17.571 -9.624 1.00 75.19 93 PHE A CA 1
ATOM 755 C C . PHE A 1 93 ? 2.691 18.759 -9.661 1.00 75.19 93 PHE A C 1
ATOM 757 O O . PHE A 1 93 ? 3.114 19.912 -9.552 1.00 75.19 93 PHE A O 1
ATOM 764 N N . ALA A 1 94 ? 1.386 18.487 -9.769 1.00 78.19 94 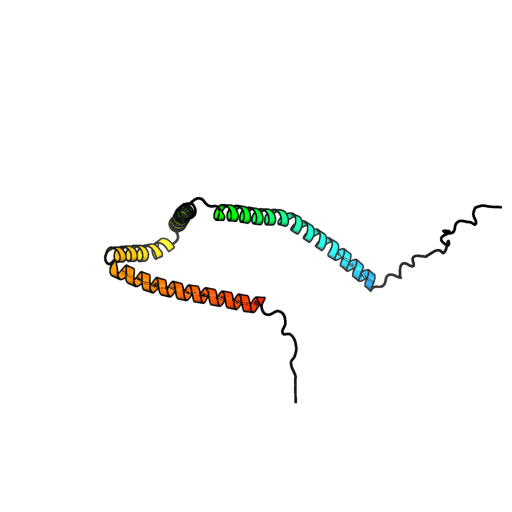ALA A N 1
ATOM 765 C CA . ALA A 1 94 ? 0.325 19.490 -9.854 1.00 78.19 94 ALA A CA 1
ATOM 766 C C . ALA A 1 94 ? 0.060 20.173 -8.510 1.00 78.19 94 ALA A C 1
ATOM 768 O O . ALA A 1 94 ? -0.192 21.378 -8.450 1.00 78.19 94 ALA A O 1
ATOM 769 N N . ARG A 1 95 ? 0.158 19.430 -7.403 1.00 72.69 95 ARG A N 1
ATOM 770 C CA . ARG A 1 95 ? 0.064 19.991 -6.056 1.00 72.69 95 ARG A CA 1
ATOM 771 C C . ARG A 1 95 ? 1.388 20.679 -5.750 1.00 72.69 95 ARG A C 1
ATOM 773 O O . ARG A 1 95 ? 2.273 20.066 -5.168 1.00 72.69 95 ARG A O 1
ATOM 780 N N . GLY A 1 96 ? 1.513 21.935 -6.194 1.00 63.97 96 GLY A N 1
ATOM 781 C CA . GLY A 1 96 ? 2.697 22.810 -6.189 1.00 63.97 96 GLY A CA 1
ATOM 782 C C . GLY A 1 96 ? 3.336 23.085 -4.823 1.00 63.97 96 GLY A C 1
ATOM 783 O O . GLY A 1 96 ? 3.571 24.228 -4.445 1.00 63.97 96 GLY A O 1
ATOM 784 N N . SER A 1 97 ? 3.647 22.032 -4.086 1.00 64.56 97 SER A N 1
ATOM 785 C CA . SER A 1 97 ? 4.324 22.041 -2.809 1.00 64.56 97 SER A CA 1
ATOM 786 C C . SER A 1 97 ? 5.831 21.986 -3.033 1.00 64.56 97 SER A C 1
ATOM 788 O O . SER A 1 97 ? 6.322 21.475 -4.045 1.00 64.56 97 SER A O 1
ATOM 790 N N . LYS A 1 98 ? 6.593 22.485 -2.058 1.00 73.44 98 LYS A N 1
ATOM 791 C CA . LYS A 1 98 ? 8.067 22.527 -2.065 1.00 73.44 98 LYS A CA 1
ATOM 792 C C . LYS A 1 98 ? 8.724 21.149 -2.274 1.00 73.44 98 LYS A C 1
ATOM 794 O O . LYS A 1 98 ? 9.916 21.091 -2.552 1.00 73.44 98 LYS A O 1
ATOM 799 N N . ILE A 1 99 ? 7.940 20.070 -2.224 1.00 72.69 99 ILE A N 1
ATOM 800 C CA . ILE A 1 99 ? 8.299 18.696 -2.598 1.00 72.69 99 ILE A CA 1
ATOM 801 C C . ILE A 1 99 ? 8.952 18.642 -3.985 1.00 72.69 99 ILE A C 1
ATOM 803 O O . ILE A 1 99 ? 9.995 18.010 -4.121 1.00 72.69 99 ILE A O 1
ATOM 807 N N . LYS A 1 100 ? 8.450 19.379 -4.992 1.00 71.31 100 LYS A N 1
ATOM 808 C CA . LYS A 1 100 ? 9.104 19.410 -6.315 1.00 71.31 100 LYS A CA 1
ATOM 809 C C . LYS A 1 100 ? 10.529 19.965 -6.253 1.00 71.31 100 LYS A C 1
ATOM 811 O O . LYS A 1 100 ? 11.400 19.483 -6.957 1.00 71.31 100 LYS A O 1
ATOM 816 N N . LYS A 1 101 ? 10.804 20.928 -5.367 1.00 74.75 101 LYS A N 1
ATOM 817 C CA . LYS A 1 101 ? 12.147 21.506 -5.203 1.00 74.75 101 LYS A CA 1
ATOM 818 C C . LYS A 1 101 ? 13.114 20.538 -4.512 1.00 74.75 101 LYS A C 1
ATOM 820 O O . LYS A 1 101 ? 14.315 20.656 -4.713 1.00 74.75 101 LYS A O 1
ATOM 825 N N . LEU A 1 102 ? 12.597 19.599 -3.720 1.00 78.69 102 LEU A N 1
ATOM 826 C CA . LEU A 1 102 ? 13.403 18.639 -2.967 1.00 78.69 102 LEU A CA 1
ATOM 827 C C . LEU A 1 102 ? 13.607 17.321 -3.718 1.00 78.69 102 LEU A C 1
ATOM 829 O O . LEU A 1 102 ? 14.687 16.754 -3.657 1.00 78.69 102 LEU A O 1
ATOM 833 N N . VAL A 1 103 ? 12.595 16.851 -4.447 1.00 80.75 103 VAL A N 1
ATOM 834 C CA . VAL A 1 103 ? 12.635 15.560 -5.149 1.00 80.75 103 VAL A CA 1
ATOM 835 C C . VAL A 1 103 ? 13.239 15.693 -6.546 1.00 80.75 103 VAL A C 1
ATOM 837 O O . VAL A 1 103 ? 13.958 14.801 -6.982 1.00 80.75 103 VAL A O 1
ATOM 840 N N . TYR A 1 104 ? 13.011 16.812 -7.240 1.00 80.25 104 TYR A N 1
ATOM 841 C CA . TYR A 1 104 ? 13.463 16.986 -8.623 1.00 80.25 104 TYR A CA 1
ATOM 842 C C . TYR A 1 104 ? 14.996 16.968 -8.769 1.00 80.25 104 TYR A C 1
ATOM 844 O O . TYR A 1 104 ? 15.474 16.208 -9.609 1.00 80.25 104 TYR A O 1
ATOM 852 N N . PRO A 1 105 ? 15.796 17.697 -7.956 1.00 83.94 105 PRO A N 1
ATOM 853 C CA . PRO A 1 105 ? 17.256 17.674 -8.086 1.00 83.94 105 PRO A CA 1
ATOM 854 C C . PRO A 1 105 ? 17.906 16.297 -7.865 1.00 83.94 105 PRO A C 1
ATOM 856 O O . PRO A 1 105 ? 18.649 15.872 -8.746 1.00 83.94 105 PRO A O 1
ATOM 859 N N . PRO A 1 106 ? 17.642 15.553 -6.769 1.00 87.88 106 PRO A N 1
ATOM 860 C CA . PRO A 1 106 ? 18.256 14.241 -6.575 1.00 87.88 106 PRO A CA 1
ATOM 861 C C . PRO A 1 106 ? 17.742 13.212 -7.583 1.00 87.88 106 PRO A C 1
ATOM 863 O O . PRO A 1 106 ? 18.513 12.362 -8.018 1.00 87.88 106 PRO A O 1
ATOM 866 N N . PHE A 1 107 ? 16.476 13.303 -8.006 1.00 85.56 107 PHE A N 1
ATOM 867 C CA . PHE A 1 107 ? 15.921 12.405 -9.017 1.00 85.56 107 PHE A CA 1
ATOM 868 C C . PHE A 1 107 ? 16.577 12.612 -10.388 1.00 85.56 107 PHE A C 1
ATOM 870 O O . PHE A 1 107 ? 17.026 11.648 -11.004 1.00 85.56 107 PHE A O 1
ATOM 877 N N . PHE A 1 108 ? 16.707 13.862 -10.844 1.00 85.62 108 PHE A N 1
ATOM 878 C CA . PHE A 1 108 ? 17.392 14.174 -12.102 1.00 85.62 108 PHE A CA 1
ATOM 879 C C . PHE A 1 108 ? 18.891 13.890 -12.035 1.00 85.62 108 PHE A C 1
ATOM 881 O O . PHE A 1 108 ? 19.447 13.362 -12.995 1.00 85.62 108 PHE A O 1
ATOM 888 N N . MET A 1 109 ? 19.543 14.189 -10.908 1.00 87.50 109 MET A N 1
ATOM 889 C CA . MET A 1 109 ? 20.962 13.886 -10.714 1.00 87.50 109 MET A CA 1
ATOM 890 C C . MET A 1 109 ? 21.210 12.373 -10.705 1.00 87.50 109 MET A C 1
ATOM 892 O O . MET A 1 109 ? 22.146 11.905 -11.346 1.00 87.50 109 MET A O 1
ATOM 896 N N . GLY A 1 110 ? 20.333 11.600 -10.059 1.00 90.44 110 GLY A N 1
ATOM 897 C CA . GLY A 1 110 ? 20.370 10.139 -10.067 1.00 90.44 110 GLY A CA 1
ATOM 898 C C . GLY A 1 110 ? 20.111 9.544 -11.451 1.00 90.44 110 GLY A C 1
ATOM 899 O O . GLY A 1 110 ? 20.832 8.640 -11.866 1.00 90.44 110 GLY A O 1
ATOM 900 N N . LEU A 1 111 ? 19.144 10.080 -12.205 1.00 88.44 111 LEU A N 1
ATOM 901 C CA . LEU A 1 111 ? 18.893 9.660 -13.589 1.00 88.44 111 LEU A CA 1
ATOM 902 C C . LEU A 1 111 ? 20.078 9.973 -14.506 1.00 88.44 111 LEU A C 1
ATOM 904 O O . LEU A 1 111 ? 20.501 9.103 -15.263 1.00 88.44 111 LEU A O 1
ATOM 908 N N . GLY A 1 112 ? 20.648 11.176 -14.412 1.00 88.19 112 GLY A N 1
ATOM 909 C CA . GLY A 1 112 ? 21.828 11.559 -15.187 1.00 88.19 112 GLY A CA 1
ATOM 910 C C . GLY A 1 112 ? 23.035 10.674 -14.874 1.00 88.19 112 GLY A C 1
ATOM 911 O O . GLY A 1 112 ? 23.674 10.155 -15.787 1.00 88.19 112 GLY A O 1
ATOM 912 N N . ALA A 1 113 ? 23.304 10.429 -13.589 1.00 88.69 113 ALA A N 1
ATOM 913 C CA . ALA A 1 113 ? 24.378 9.538 -13.158 1.00 88.69 113 ALA A CA 1
ATOM 914 C C . ALA A 1 113 ? 24.150 8.082 -13.604 1.00 88.69 113 ALA A C 1
ATOM 916 O O . ALA A 1 113 ? 25.101 7.407 -13.987 1.00 88.69 113 ALA A O 1
ATOM 917 N N . SER A 1 114 ? 22.899 7.613 -13.611 1.00 88.38 114 SER A N 1
ATOM 918 C CA . SER A 1 114 ? 22.538 6.264 -14.061 1.00 88.38 114 SER A CA 1
ATOM 919 C C . SER A 1 114 ? 22.778 6.060 -15.559 1.00 88.38 114 SER A C 1
ATOM 921 O O . SER A 1 114 ? 23.356 5.051 -15.960 1.00 88.38 114 SER A O 1
ATOM 923 N N . VAL A 1 115 ? 22.397 7.039 -16.389 1.00 90.38 115 VAL A N 1
ATOM 924 C CA . VAL A 1 115 ? 22.612 6.988 -17.846 1.00 90.38 115 VAL A CA 1
ATOM 925 C C . VAL A 1 115 ? 24.100 7.067 -18.190 1.00 90.38 115 VAL A C 1
ATOM 927 O O . VAL A 1 115 ? 24.556 6.379 -19.100 1.00 90.38 115 VAL A O 1
ATOM 930 N N . TYR A 1 116 ? 24.866 7.877 -17.456 1.00 90.00 116 TYR A N 1
ATOM 931 C CA . TYR A 1 116 ? 26.296 8.063 -17.704 1.00 90.00 116 TYR A CA 1
ATOM 932 C C . TYR A 1 116 ? 27.161 6.904 -17.164 1.00 90.00 116 TYR A C 1
ATOM 934 O O . TYR A 1 116 ? 28.167 6.556 -17.779 1.00 90.00 116 TYR A O 1
ATOM 942 N N . TYR A 1 117 ? 26.752 6.249 -16.069 1.00 89.38 117 TYR A N 1
ATOM 943 C CA . TYR A 1 117 ? 27.452 5.102 -15.473 1.00 89.38 117 TYR A CA 1
ATOM 944 C C . TYR A 1 117 ? 26.509 3.920 -15.178 1.00 89.38 117 TYR A C 1
ATOM 946 O O . TYR A 1 117 ? 26.227 3.606 -14.014 1.00 89.38 117 TYR A O 1
ATOM 954 N N . PRO A 1 118 ? 26.081 3.173 -16.212 1.00 83.50 118 PRO A N 1
ATOM 955 C CA . PRO A 1 118 ? 25.095 2.100 -16.062 1.00 83.50 118 PRO A CA 1
ATOM 956 C C . PRO A 1 118 ? 25.578 0.953 -15.161 1.00 83.50 118 PRO A C 1
ATOM 958 O O . PRO A 1 118 ? 24.785 0.347 -14.445 1.00 83.50 118 PRO A O 1
ATOM 961 N N . GLN A 1 119 ? 26.886 0.674 -15.133 1.00 81.50 119 GLN A N 1
ATOM 962 C CA . GLN A 1 119 ? 27.464 -0.386 -14.293 1.00 81.50 119 GLN A CA 1
ATOM 963 C C . GLN A 1 119 ? 27.344 -0.078 -12.793 1.00 81.50 119 GLN A C 1
ATOM 965 O O . GLN A 1 119 ? 27.074 -0.976 -11.998 1.00 81.50 119 GLN A O 1
ATOM 970 N N . GLN A 1 120 ? 27.491 1.195 -12.410 1.00 83.31 120 GLN A N 1
ATOM 971 C CA . GLN A 1 120 ? 27.325 1.637 -11.023 1.00 83.31 120 GLN A CA 1
ATOM 972 C C . GLN A 1 120 ? 25.847 1.638 -10.619 1.00 83.31 120 GLN A C 1
ATOM 974 O O . GLN A 1 120 ? 25.506 1.271 -9.499 1.00 83.31 120 GLN A O 1
ATOM 979 N N . ALA A 1 121 ? 24.948 1.982 -11.545 1.00 86.62 121 ALA A N 1
ATOM 980 C CA . ALA A 1 121 ? 23.514 1.909 -11.297 1.00 86.62 121 ALA A CA 1
ATOM 981 C C . ALA A 1 121 ? 23.042 0.466 -11.053 1.00 86.62 121 ALA A C 1
ATOM 983 O O . ALA A 1 121 ? 22.257 0.231 -10.138 1.00 86.62 121 ALA A O 1
ATOM 984 N N . ILE A 1 122 ? 23.549 -0.509 -11.818 1.00 85.94 122 ILE A N 1
ATOM 985 C CA . ILE A 1 122 ? 23.193 -1.927 -11.650 1.00 85.94 122 ILE A CA 1
ATOM 986 C C . ILE A 1 122 ? 23.668 -2.463 -10.295 1.00 85.94 122 ILE A C 1
ATOM 988 O O . ILE A 1 122 ? 22.913 -3.163 -9.620 1.00 85.94 122 ILE A O 1
ATOM 992 N N . THR A 1 123 ? 24.896 -2.154 -9.873 1.00 87.69 123 THR A N 1
ATOM 993 C CA . THR A 1 123 ? 25.413 -2.613 -8.573 1.00 87.69 123 THR A CA 1
ATOM 994 C C . THR A 1 123 ? 24.662 -1.978 -7.411 1.00 87.69 123 THR A C 1
ATOM 996 O O . THR A 1 123 ? 24.264 -2.694 -6.493 1.00 87.69 123 THR A O 1
ATOM 999 N N . ILE A 1 124 ? 24.383 -0.674 -7.478 1.00 86.88 124 ILE A N 1
ATOM 1000 C CA . ILE A 1 124 ? 23.546 0.015 -6.489 1.00 86.88 124 ILE A CA 1
ATOM 1001 C C . ILE A 1 124 ? 22.148 -0.608 -6.457 1.00 86.88 124 ILE A C 1
ATOM 1003 O O . ILE A 1 124 ? 21.672 -0.959 -5.384 1.00 86.88 124 ILE A O 1
ATOM 1007 N N . ALA A 1 125 ? 21.517 -0.838 -7.612 1.00 88.31 125 ALA A N 1
ATOM 1008 C CA . ALA A 1 125 ? 20.191 -1.448 -7.687 1.00 88.31 125 ALA A CA 1
ATOM 1009 C C . ALA A 1 125 ? 20.150 -2.856 -7.075 1.00 88.31 125 ALA A C 1
ATOM 1011 O O . ALA A 1 125 ? 19.194 -3.182 -6.376 1.00 88.31 125 ALA A O 1
ATOM 1012 N N . ARG A 1 126 ? 21.188 -3.677 -7.285 1.00 88.94 126 ARG A N 1
ATOM 1013 C CA . ARG A 1 126 ? 21.297 -5.007 -6.663 1.00 88.94 126 ARG A CA 1
ATOM 1014 C C . ARG A 1 126 ? 21.411 -4.915 -5.146 1.00 88.94 126 ARG A C 1
ATOM 1016 O O . ARG A 1 126 ? 20.625 -5.545 -4.449 1.00 88.94 126 ARG A O 1
ATOM 1023 N N . ILE A 1 127 ? 22.329 -4.087 -4.645 1.00 91.31 127 ILE A N 1
ATOM 1024 C CA . ILE A 1 127 ? 22.535 -3.898 -3.202 1.00 91.31 127 ILE A CA 1
ATOM 1025 C C . ILE A 1 127 ? 21.257 -3.357 -2.552 1.00 91.31 127 ILE A C 1
ATOM 1027 O O . ILE A 1 127 ? 20.821 -3.847 -1.514 1.00 91.31 127 ILE A O 1
ATOM 1031 N N . THR A 1 128 ? 20.622 -2.360 -3.169 1.00 90.81 128 THR A N 1
ATOM 1032 C CA . THR A 1 128 ? 19.353 -1.810 -2.690 1.00 90.81 128 THR A CA 1
ATOM 1033 C C . THR A 1 128 ? 18.235 -2.848 -2.745 1.00 90.81 128 THR A C 1
ATOM 1035 O O . THR A 1 128 ? 17.444 -2.914 -1.808 1.00 90.81 128 THR A O 1
ATOM 1038 N N . GLY A 1 129 ? 18.184 -3.683 -3.785 1.00 88.88 129 GLY A N 1
ATOM 1039 C CA . GLY A 1 129 ? 17.218 -4.773 -3.912 1.00 88.88 129 GLY A CA 1
ATOM 1040 C C . GLY A 1 129 ? 17.329 -5.793 -2.780 1.00 88.88 129 GLY A C 1
ATOM 1041 O O . GLY A 1 129 ? 16.321 -6.111 -2.154 1.00 88.88 129 GLY A O 1
ATOM 1042 N N . GLU A 1 130 ? 18.544 -6.235 -2.452 1.00 91.44 130 GLU A N 1
ATOM 1043 C CA . GLU A 1 130 ? 18.792 -7.156 -1.333 1.00 91.44 130 GLU A CA 1
ATOM 1044 C C . GLU A 1 130 ? 18.398 -6.536 0.012 1.00 91.44 130 GLU A C 1
ATOM 1046 O O . GLU A 1 130 ? 17.711 -7.165 0.814 1.00 91.44 130 GLU A O 1
ATOM 1051 N N . LYS A 1 131 ? 18.752 -5.266 0.248 1.00 90.81 131 LYS A N 1
ATOM 1052 C CA . LYS A 1 131 ? 18.379 -4.566 1.487 1.00 90.81 131 LYS A CA 1
ATOM 1053 C C . LYS A 1 131 ? 16.876 -4.346 1.615 1.00 90.81 131 LYS A C 1
ATOM 1055 O O . LYS A 1 131 ? 16.342 -4.468 2.715 1.00 90.81 131 LYS A O 1
ATOM 1060 N N . LEU A 1 132 ? 16.198 -4.026 0.516 1.00 94.00 132 LEU A N 1
ATOM 1061 C CA . LEU A 1 132 ? 14.748 -3.865 0.495 1.00 94.00 132 LEU A CA 1
ATOM 1062 C C . LEU A 1 132 ? 14.049 -5.201 0.760 1.00 94.00 132 LEU A C 1
ATOM 1064 O O . LEU A 1 132 ? 13.079 -5.232 1.513 1.00 94.00 132 LEU A O 1
ATOM 1068 N N . TYR A 1 133 ? 14.565 -6.293 0.192 1.00 89.88 133 TYR A N 1
ATOM 1069 C CA . TYR A 1 133 ? 14.059 -7.639 0.441 1.00 89.88 133 TYR A CA 1
ATOM 1070 C C . TYR A 1 133 ? 14.241 -8.046 1.906 1.00 89.88 133 TYR A C 1
ATOM 1072 O O . TYR A 1 133 ? 13.273 -8.444 2.546 1.00 89.88 133 TYR A O 1
ATOM 1080 N N . ASP A 1 134 ? 15.434 -7.855 2.473 1.00 92.94 134 ASP A N 1
ATOM 1081 C CA . ASP A 1 134 ? 15.708 -8.137 3.886 1.00 92.94 134 ASP A CA 1
ATOM 1082 C C . ASP A 1 134 ? 14.827 -7.306 4.824 1.00 92.94 134 ASP A C 1
ATOM 1084 O O . ASP A 1 134 ? 14.314 -7.816 5.822 1.00 92.94 134 ASP A O 1
ATOM 1088 N N . TRP A 1 135 ? 14.644 -6.015 4.532 1.00 93.00 135 TRP A N 1
ATOM 1089 C CA . TRP A 1 135 ? 13.804 -5.137 5.345 1.00 93.00 135 TRP A CA 1
ATOM 1090 C C . TRP A 1 135 ? 12.322 -5.488 5.213 1.00 93.00 135 TRP A C 1
ATOM 1092 O O . TRP A 1 135 ? 11.612 -5.508 6.216 1.00 93.00 135 TRP A O 1
ATOM 1102 N N . GLY A 1 136 ? 11.872 -5.836 4.006 1.00 93.25 136 GLY A N 1
ATOM 1103 C CA . GLY A 1 136 ? 10.523 -6.328 3.748 1.00 93.25 136 GLY A CA 1
ATOM 1104 C C . GLY A 1 136 ? 10.246 -7.643 4.471 1.00 93.25 136 GLY A C 1
ATOM 1105 O O . GLY A 1 136 ? 9.226 -7.765 5.144 1.00 93.25 136 GLY A O 1
ATOM 1106 N N . LEU A 1 137 ? 11.187 -8.588 4.421 1.00 92.31 137 LEU A N 1
ATOM 1107 C CA . LEU A 1 137 ? 11.093 -9.858 5.134 1.00 92.31 137 LEU A CA 1
ATOM 1108 C C . LEU A 1 137 ? 11.070 -9.638 6.649 1.00 92.31 137 LEU A C 1
ATOM 1110 O O . LEU A 1 137 ? 10.218 -10.192 7.336 1.00 92.31 137 LEU A O 1
ATOM 1114 N N . ARG A 1 138 ? 11.950 -8.780 7.180 1.00 92.38 138 ARG A N 1
ATOM 1115 C CA . ARG A 1 138 ? 11.941 -8.404 8.604 1.00 92.38 138 ARG A CA 1
ATOM 1116 C C . ARG A 1 138 ? 10.632 -7.735 9.007 1.00 92.38 138 ARG A C 1
ATOM 1118 O O . ARG A 1 138 ? 10.098 -8.063 10.058 1.00 92.38 138 ARG A O 1
ATOM 1125 N N . GLY A 1 139 ? 10.110 -6.828 8.187 1.00 94.69 139 GLY A N 1
ATOM 1126 C CA . GLY A 1 139 ? 8.830 -6.168 8.429 1.00 94.69 139 GLY A CA 1
ATOM 1127 C C . GLY A 1 139 ? 7.675 -7.165 8.456 1.00 94.69 139 GLY A C 1
ATOM 1128 O O . GLY A 1 139 ? 6.871 -7.139 9.384 1.00 94.69 139 GLY A O 1
ATOM 1129 N N . TYR A 1 140 ? 7.640 -8.089 7.494 1.00 92.25 140 TYR A N 1
ATOM 1130 C CA . TYR A 1 140 ? 6.662 -9.171 7.459 1.00 92.25 140 TYR A CA 1
ATOM 1131 C C . TYR A 1 140 ? 6.751 -10.051 8.708 1.00 92.25 140 TYR A C 1
ATOM 1133 O O . TYR A 1 140 ? 5.737 -10.257 9.363 1.00 92.25 140 TYR A O 1
ATOM 1141 N N . ILE A 1 141 ? 7.954 -10.489 9.092 1.00 92.81 141 ILE A N 1
ATOM 1142 C CA . ILE A 1 141 ? 8.170 -11.309 10.292 1.00 92.81 141 ILE A CA 1
ATOM 1143 C C . ILE A 1 141 ? 7.711 -10.571 11.554 1.00 92.81 141 ILE A C 1
ATOM 1145 O O . ILE A 1 141 ? 7.060 -11.169 12.400 1.00 92.81 141 ILE A O 1
ATOM 1149 N N . VAL A 1 142 ? 8.008 -9.275 11.689 1.00 95.00 142 VAL A N 1
ATOM 1150 C CA . VAL A 1 142 ? 7.570 -8.473 12.844 1.00 95.00 142 VAL A CA 1
ATOM 1151 C C . VAL A 1 142 ? 6.047 -8.367 12.896 1.00 95.00 142 VAL A C 1
ATOM 1153 O O . VAL A 1 142 ? 5.460 -8.508 13.963 1.00 95.00 142 VAL A O 1
ATOM 1156 N N . ILE A 1 143 ? 5.392 -8.141 11.757 1.00 93.44 143 ILE A N 1
ATOM 1157 C CA . ILE A 1 143 ? 3.928 -8.075 11.688 1.00 93.44 143 ILE A CA 1
ATOM 1158 C C . ILE A 1 143 ? 3.313 -9.446 11.982 1.00 93.44 143 ILE A C 1
ATOM 1160 O O . ILE A 1 143 ? 2.343 -9.529 12.731 1.00 93.44 143 ILE A O 1
ATOM 1164 N N . GLU A 1 144 ? 3.879 -10.515 11.426 1.00 89.12 144 GLU A N 1
ATOM 1165 C CA . GLU A 1 144 ? 3.447 -11.888 11.670 1.00 89.12 144 GLU A CA 1
ATOM 1166 C C . GLU A 1 144 ? 3.602 -12.262 13.149 1.00 89.12 144 GLU A C 1
ATOM 1168 O O . GLU A 1 144 ? 2.694 -12.856 13.726 1.00 89.12 144 GLU A O 1
ATOM 1173 N N . ASP A 1 145 ? 4.709 -11.879 13.785 1.00 91.94 145 ASP A N 1
ATOM 1174 C CA . ASP A 1 145 ? 4.946 -12.113 15.208 1.00 91.94 145 ASP A CA 1
ATOM 1175 C C . ASP A 1 145 ? 3.979 -11.301 16.082 1.00 91.94 145 ASP A C 1
ATOM 1177 O O . ASP A 1 145 ? 3.352 -11.851 16.984 1.00 91.94 145 ASP A O 1
ATOM 1181 N N . LEU A 1 146 ? 3.745 -10.022 15.766 1.00 92.81 146 LEU A N 1
ATOM 1182 C CA . LEU A 1 146 ? 2.741 -9.198 16.452 1.00 92.81 146 LEU A CA 1
ATOM 1183 C C . LEU A 1 146 ? 1.320 -9.754 16.299 1.00 92.81 146 LEU A C 1
ATOM 1185 O O . LEU A 1 146 ? 0.536 -9.721 17.253 1.00 92.81 146 LEU A O 1
ATOM 1189 N N . TRP A 1 147 ? 0.984 -10.271 15.117 1.00 89.75 147 TRP A N 1
ATOM 1190 C CA . TRP A 1 147 ? -0.291 -10.930 14.854 1.00 89.75 147 TRP A CA 1
ATOM 1191 C C . TRP A 1 147 ? -0.408 -12.214 15.674 1.00 89.75 147 TRP A C 1
ATOM 1193 O O . TRP A 1 147 ? -1.368 -12.386 16.422 1.00 89.75 147 TRP A O 1
ATOM 1203 N N . LYS A 1 148 ? 0.589 -13.101 15.618 1.00 85.44 148 LYS A N 1
ATOM 1204 C CA . LYS A 1 148 ? 0.601 -14.333 16.417 1.00 85.44 148 LYS A CA 1
ATOM 1205 C C . LYS A 1 148 ? 0.522 -14.018 17.910 1.00 85.44 148 LYS A C 1
ATOM 1207 O O . LYS A 1 148 ? -0.314 -14.588 18.594 1.00 85.44 148 LYS A O 1
ATOM 1212 N N . GLN A 1 149 ? 1.266 -13.049 18.431 1.00 85.06 149 GLN A N 1
ATOM 1213 C CA . GLN A 1 149 ? 1.170 -12.670 19.844 1.00 85.06 149 GLN A CA 1
ATOM 1214 C C . GLN A 1 149 ? -0.220 -12.151 20.252 1.00 85.06 149 GLN A C 1
ATOM 1216 O O . GLN A 1 149 ? -0.662 -12.447 21.364 1.00 85.06 149 GLN A O 1
ATOM 1221 N N . ASN A 1 150 ? -0.913 -11.410 19.379 1.00 78.69 150 ASN A N 1
ATOM 1222 C CA . ASN A 1 150 ? -2.271 -10.918 19.646 1.00 78.69 150 ASN A CA 1
ATOM 1223 C C . ASN A 1 150 ? -3.337 -12.018 19.555 1.00 78.69 150 ASN A C 1
ATOM 1225 O O . ASN A 1 150 ? -4.239 -12.062 20.386 1.00 78.69 150 ASN A O 1
ATOM 1229 N N . PHE A 1 151 ? -3.245 -12.908 18.564 1.00 71.62 151 PHE A N 1
ATOM 1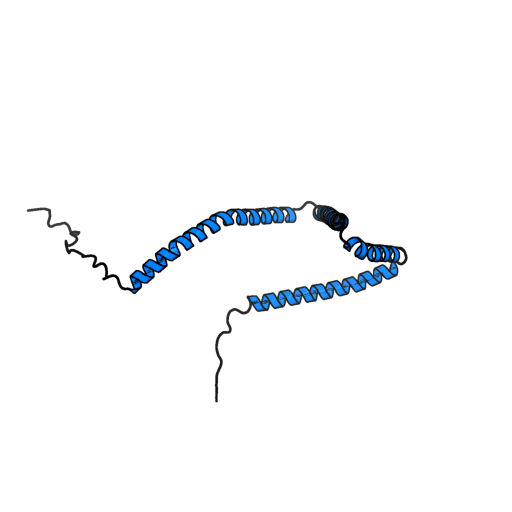230 C CA . PHE A 1 151 ? -4.294 -13.892 18.273 1.00 71.62 151 PHE A CA 1
ATOM 1231 C C . PHE A 1 151 ? -4.062 -15.267 18.923 1.00 71.62 151 PHE A C 1
ATOM 1233 O O . PHE A 1 151 ? -5.026 -15.981 19.186 1.00 71.62 151 PHE A O 1
ATOM 1240 N N . GLN A 1 152 ? -2.814 -15.646 19.228 1.00 60.69 152 GLN A N 1
ATOM 1241 C CA . GLN A 1 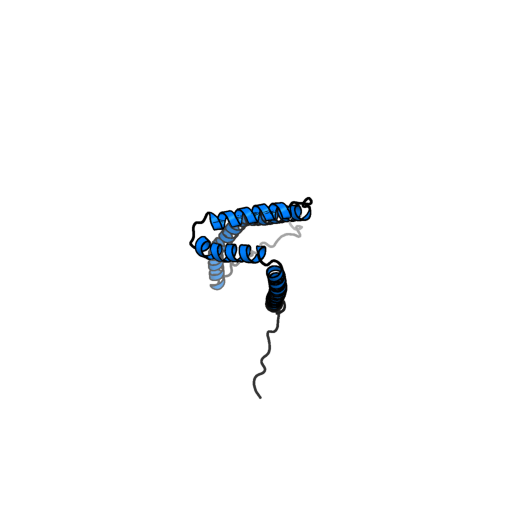152 ? -2.455 -16.919 19.877 1.00 60.69 152 GLN A CA 1
ATOM 1242 C C . GLN A 1 152 ? -2.341 -16.837 21.408 1.00 60.69 152 GLN A C 1
ATOM 1244 O O . GLN A 1 152 ? -2.033 -17.846 22.040 1.00 60.69 152 GLN A O 1
ATOM 1249 N N . LYS A 1 153 ? -2.662 -15.696 22.037 1.00 54.38 153 LYS A N 1
ATOM 1250 C CA . LYS A 1 153 ? -2.900 -15.620 23.491 1.00 54.38 153 LYS A CA 1
ATOM 1251 C C . LYS A 1 153 ? -4.398 -15.676 23.871 1.00 54.38 153 LYS A C 1
ATOM 1253 O O . LYS A 1 153 ? -4.871 -14.754 24.533 1.00 54.38 153 LYS A O 1
ATOM 1258 N N . PRO A 1 154 ? -5.175 -16.740 23.577 1.00 47.28 154 PRO A N 1
ATOM 1259 C CA . PRO A 1 154 ? -6.333 -17.055 24.395 1.00 47.28 154 PRO A CA 1
ATOM 1260 C C . PRO A 1 154 ? -5.870 -17.910 25.587 1.00 47.28 154 PRO A C 1
ATOM 1262 O O . PRO A 1 154 ? -5.571 -19.090 25.450 1.00 47.28 154 PRO A O 1
ATOM 1265 N N . GLY A 1 155 ? -5.811 -17.300 26.773 1.00 50.69 155 GLY A N 1
ATOM 1266 C CA . GLY A 1 155 ? -5.835 -18.029 28.046 1.00 50.69 155 GLY A CA 1
ATOM 1267 C C . GLY A 1 155 ? -4.491 -18.488 28.621 1.00 50.69 155 GLY A C 1
ATOM 1268 O O . GLY A 1 155 ? -4.195 -19.675 28.662 1.00 50.69 155 GLY A O 1
ATOM 1269 N N . ASN A 1 156 ? -3.744 -17.572 29.239 1.00 43.97 156 ASN A N 1
ATOM 1270 C CA . ASN A 1 156 ? -3.060 -17.920 30.488 1.00 43.97 156 ASN A CA 1
ATOM 1271 C C . ASN A 1 156 ? -3.370 -16.845 31.532 1.00 43.97 156 ASN A C 1
ATOM 1273 O O . ASN A 1 156 ? -2.653 -15.864 31.707 1.00 43.97 156 ASN A O 1
ATOM 1277 N N . VAL A 1 157 ? -4.530 -17.017 32.160 1.00 49.53 157 VAL A N 1
ATOM 1278 C CA . VAL A 1 157 ? -4.857 -16.427 33.453 1.00 49.53 157 VAL A CA 1
ATOM 1279 C C . VAL A 1 157 ? -4.798 -17.576 34.456 1.00 49.53 157 VAL A C 1
ATOM 1281 O O . VAL A 1 157 ? -5.385 -18.622 34.181 1.00 49.53 157 VAL A O 1
ATOM 1284 N N . LYS A 1 158 ? -4.162 -17.305 35.611 1.00 46.22 158 LYS A N 1
ATOM 1285 C CA . LYS A 1 158 ? -3.995 -18.122 36.838 1.00 46.22 158 LYS A CA 1
ATOM 1286 C C . LYS A 1 158 ? -2.806 -19.110 36.798 1.00 46.22 158 LYS A C 1
ATOM 1288 O O . LYS A 1 158 ? -2.775 -20.009 35.9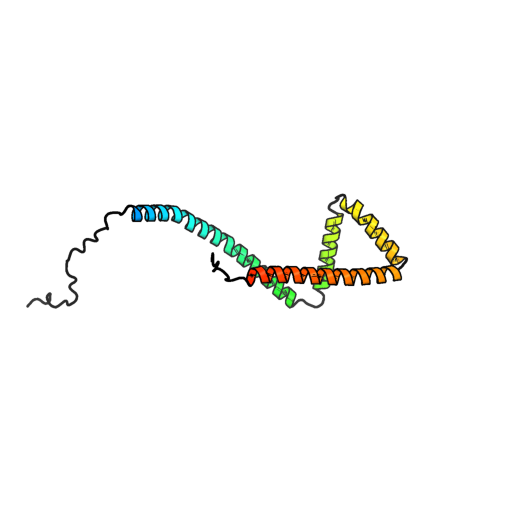80 1.00 46.22 158 LYS A O 1
ATOM 1293 N N . ASN A 1 159 ? -1.795 -19.037 37.674 1.00 37.12 159 ASN A N 1
ATOM 1294 C CA . ASN A 1 159 ? -1.783 -18.609 39.078 1.00 37.12 159 ASN A CA 1
ATOM 1295 C C . ASN A 1 159 ? -0.409 -18.068 39.509 1.00 37.12 159 ASN A C 1
ATOM 1297 O O . ASN A 1 159 ? 0.624 -18.647 39.192 1.00 37.12 159 ASN A O 1
ATOM 1301 N N . SER A 1 160 ? -0.439 -17.014 40.323 1.00 53.97 160 SER A N 1
ATOM 1302 C CA . SER A 1 160 ? 0.612 -16.707 41.294 1.00 53.97 160 SER A CA 1
ATOM 1303 C C . SER A 1 160 ? 0.529 -17.717 42.447 1.00 53.97 160 SER A C 1
ATOM 1305 O O . SER A 1 160 ? -0.571 -17.897 42.977 1.00 53.97 160 SER A O 1
ATOM 1307 N N . PRO A 1 161 ? 1.629 -18.352 42.883 1.00 50.78 161 PRO A N 1
ATOM 1308 C CA . PRO A 1 161 ? 1.741 -18.851 44.237 1.00 50.78 161 PRO A CA 1
ATOM 1309 C C . PRO A 1 161 ? 2.655 -17.910 45.019 1.00 50.78 161 PRO A C 1
ATOM 1311 O O . PRO A 1 161 ? 3.866 -17.851 44.810 1.00 50.78 161 PRO A O 1
ATOM 1314 N N . GLY A 1 162 ? 2.033 -17.159 45.923 1.00 49.50 162 GLY A N 1
ATOM 1315 C CA . GLY A 1 162 ? 2.746 -16.509 47.003 1.00 49.50 162 GLY A CA 1
ATOM 1316 C C . GLY A 1 162 ? 3.427 -17.525 47.922 1.00 49.50 162 GLY A C 1
ATOM 1317 O O . GLY A 1 162 ? 2.948 -18.640 48.103 1.00 49.50 162 GLY A O 1
ATOM 1318 N N . ASN A 1 163 ? 4.513 -17.040 48.518 1.00 42.28 163 ASN A N 1
ATOM 1319 C CA . ASN A 1 163 ? 4.968 -17.296 49.880 1.00 42.28 163 ASN A CA 1
ATOM 1320 C C . ASN A 1 163 ? 5.125 -18.761 50.332 1.00 42.28 163 ASN A C 1
ATOM 1322 O O . ASN A 1 163 ? 4.145 -19.410 50.701 1.00 42.28 163 ASN A O 1
ATOM 1326 N N . LYS A 1 164 ? 6.382 -19.198 50.456 1.00 45.94 164 LYS A N 1
ATOM 1327 C CA . LYS A 1 164 ? 6.919 -19.800 51.684 1.00 45.94 164 LYS A CA 1
ATOM 1328 C C . LYS A 1 164 ? 8.367 -19.368 51.871 1.00 45.94 164 LYS A C 1
ATOM 1330 O O . LYS A 1 164 ? 9.052 -19.222 50.835 1.00 45.94 164 LYS A O 1
#

Sequence (164 aa):
MKIDELSLYSVPEGQSKYVEEPRTQLEENISQLRHHCEPYTSFCQEIYSHTKPKVDHFVQWGVDNYNYLQNAPPGFFPRLGVIGFAGFVGLLFARGSKIKKLVYPPFFMGLGASVYYPQQAITIARITGEKLYDWGLRGYIVIEDLWKQNFQKPGNVKNSPGNK

Organism: Mus musculus (NCBI:txid10090)

Radius of gyration: 36.37 Å; chains: 1; bounding box: 107×58×72 Å

InterPro domains:
  IPR019166 MICOS complex subunit MIC26/MIC27 [PF09769] (15-143)
  IPR033182 MICOS complex subunit MIC26/MIC27, animal [PTHR14564] (2-162)